Protein AF-A0A924Y965-F1 (afdb_monomer)

pLDDT: mean 88.36, std 15.91, range [39.38, 98.56]

Secondary structure (DSSP, 8-state):
---TTTTB-HHHHHHHHHHHHHHHHTT-SEE-HHHHHHHHHH-TTSHHHHHHHHTT--HHHHHHHHHHHHTTSPPPPTTSPPEE-HHHHHHHHHHHHHHHHTT-SSB-HHHHHHHHHT-TTSHHHHHHHHTT--HHHHHHHHHHHHHHHHSPPP-----

Nearest PDB structures (foldseek):
  8xqu-assembly1_A  TM=9.531E-01  e=8.867E-13  Homo sapiens
  3wdd-assembly1_A  TM=9.437E-01  e=1.118E-11  Mycobacterium tuberculosis
  3wde-assembly1_A  TM=9.434E-01  e=2.305E-11  Mycobacterium tuberculosis
  5gkm-assembly2_B  TM=8.236E-01  e=8.377E-09  Arabidopsis thaliana
  4xbi-assembly2_B  TM=8.297E-01  e=1.512E-05  Plasmodium falciparum 3D7

Solvent-accessible surface area (backbone atoms only — not comparable to full-atom values): 8707 Å² total; per-residue (Å²): 132,81,64,87,60,73,45,40,35,71,64,30,48,48,12,51,51,43,7,47,53,47,18,58,76,68,47,46,66,39,30,39,43,43,26,45,50,39,6,32,38,68,29,72,89,30,58,33,20,50,54,41,41,77,70,71,52,50,45,68,62,48,51,52,52,52,56,63,71,50,77,82,62,85,78,48,69,93,84,63,80,78,41,69,30,72,66,29,52,49,16,53,53,41,8,51,50,50,18,50,76,71,72,41,86,50,30,44,36,47,25,43,47,46,14,42,61,72,36,75,87,36,64,34,39,49,51,43,42,76,74,70,50,57,60,66,59,53,47,51,52,49,54,51,55,54,53,68,72,67,57,77,76,80,78,78,81,81,128

Sequence (159 aa):
MTNKLERFTQRARRALSLAQESAEALEHGNIGTEHLLLGLMRETDGVANRVLGDFNVTADQIEALVKEMSQAGIRRSPTAPLELSIRTRRALELAVDEARLMGHDYVGTEHLLLGILRQNDSTAANILRRLGLDLERVRQTTRSMILLKSVPEPETFNR

Mean predicted aligned error: 6.43 Å

Radius of gyration: 16.48 Å; Cα contacts (8 Å, |Δi|>4): 213; chains: 1; bounding box: 41×31×64 Å

Structure (mmCIF, N/CA/C/O backbone):
data_AF-A0A924Y965-F1
#
_entry.id   AF-A0A924Y965-F1
#
loop_
_atom_site.group_PDB
_atom_site.id
_atom_site.type_symbol
_atom_site.label_atom_id
_atom_site.label_alt_id
_atom_site.label_comp_id
_atom_site.label_asym_id
_atom_site.label_entity_id
_atom_site.label_seq_id
_atom_site.pdbx_PDB_ins_code
_atom_site.Cartn_x
_atom_site.Cartn_y
_atom_site.Cartn_z
_atom_site.occupancy
_atom_site.B_iso_or_equiv
_atom_site.auth_seq_id
_atom_site.auth_comp_id
_atom_site.auth_asym_id
_atom_site.auth_atom_id
_atom_site.pdbx_PDB_model_num
ATOM 1 N N . MET A 1 1 ? 16.876 17.615 11.425 1.00 39.38 1 MET A N 1
ATOM 2 C CA . MET A 1 1 ? 16.188 17.027 10.256 1.00 39.38 1 MET A CA 1
ATOM 3 C C . MET A 1 1 ? 15.330 15.898 10.788 1.00 39.38 1 MET A C 1
ATOM 5 O O . MET A 1 1 ? 15.875 14.883 11.190 1.00 39.38 1 MET A O 1
ATOM 9 N N . THR A 1 2 ? 14.031 16.139 10.955 1.00 41.50 2 THR A N 1
ATOM 10 C CA . THR A 1 2 ? 13.090 15.175 11.540 1.00 41.50 2 THR A CA 1
ATOM 11 C C . THR A 1 2 ? 13.123 13.890 10.729 1.00 41.50 2 THR A C 1
ATOM 13 O O . THR A 1 2 ? 12.890 13.899 9.520 1.00 41.50 2 THR A O 1
ATOM 16 N N . ASN A 1 3 ? 13.474 12.794 11.390 1.00 53.22 3 ASN A N 1
ATOM 17 C CA . ASN A 1 3 ? 13.556 11.474 10.800 1.00 53.22 3 ASN A CA 1
ATOM 18 C C . ASN A 1 3 ? 12.142 11.087 10.336 1.00 53.22 3 ASN A C 1
ATOM 20 O O . ASN A 1 3 ? 11.286 10.701 11.128 1.00 53.22 3 ASN A O 1
ATOM 24 N N . LYS A 1 4 ? 11.858 11.295 9.042 1.00 60.81 4 LYS A N 1
ATOM 25 C CA . LYS A 1 4 ? 10.508 11.260 8.440 1.00 60.81 4 LYS A CA 1
ATOM 26 C C . LYS A 1 4 ? 9.789 9.914 8.663 1.00 60.81 4 LYS A C 1
ATOM 28 O O . LYS A 1 4 ? 8.571 9.843 8.528 1.00 60.81 4 LYS A O 1
ATOM 33 N N . LEU A 1 5 ? 10.538 8.876 9.050 1.00 67.06 5 LEU A N 1
ATOM 34 C CA . LEU A 1 5 ? 10.073 7.520 9.338 1.00 67.06 5 LEU A CA 1
ATOM 35 C C . LEU A 1 5 ? 9.832 7.224 10.831 1.00 67.06 5 LEU A C 1
ATOM 37 O O . LEU A 1 5 ? 9.315 6.151 11.148 1.00 67.06 5 LEU A O 1
ATOM 41 N N . GLU A 1 6 ? 10.150 8.132 11.759 1.00 74.06 6 GLU A N 1
ATOM 42 C CA . GLU A 1 6 ? 9.960 7.899 13.204 1.00 74.06 6 GLU A CA 1
ATOM 43 C C . GLU A 1 6 ? 8.503 7.633 13.574 1.00 74.06 6 GLU A C 1
ATOM 45 O O . GLU A 1 6 ? 8.230 6.806 14.438 1.00 74.06 6 GLU A O 1
ATOM 50 N N . ARG A 1 7 ? 7.565 8.230 12.836 1.00 88.06 7 ARG A N 1
ATOM 51 C CA . ARG A 1 7 ? 6.125 8.025 13.035 1.00 88.06 7 ARG A CA 1
ATOM 52 C C . ARG A 1 7 ? 5.607 6.701 12.471 1.00 88.06 7 ARG A C 1
ATOM 54 O O . ARG A 1 7 ? 4.479 6.328 12.758 1.00 88.06 7 ARG A O 1
ATOM 61 N N . PHE A 1 8 ? 6.381 5.995 11.651 1.00 94.44 8 PHE A N 1
ATOM 62 C CA . PHE A 1 8 ? 5.948 4.732 11.056 1.00 94.44 8 PHE A CA 1
ATOM 63 C C . PHE A 1 8 ? 6.132 3.591 12.052 1.00 94.44 8 PHE A C 1
ATOM 65 O O . PHE A 1 8 ? 7.191 3.457 12.665 1.00 94.44 8 PHE A O 1
ATOM 72 N N . THR A 1 9 ? 5.118 2.740 12.175 1.00 96.19 9 THR A N 1
ATOM 73 C CA . THR A 1 9 ? 5.204 1.510 12.976 1.00 96.19 9 THR A CA 1
ATOM 74 C C . THR A 1 9 ? 6.281 0.571 12.426 1.00 96.19 9 THR A C 1
ATOM 76 O O . THR A 1 9 ? 6.641 0.644 11.249 1.00 96.19 9 THR A O 1
ATOM 79 N N . GLN A 1 10 ? 6.767 -0.366 13.247 1.00 95.12 10 GLN A N 1
ATOM 80 C CA . GLN A 1 10 ? 7.744 -1.369 12.803 1.00 95.12 10 GLN A CA 1
ATOM 81 C C . GLN A 1 10 ? 7.241 -2.165 11.586 1.00 95.12 10 GLN A C 1
ATOM 83 O O . GLN A 1 10 ? 7.990 -2.348 10.630 1.00 95.12 10 GLN A O 1
ATOM 88 N N . ARG A 1 11 ? 5.956 -2.549 11.577 1.00 96.38 11 ARG A N 1
ATOM 89 C CA . ARG A 1 11 ? 5.316 -3.241 10.446 1.00 96.38 11 ARG A CA 1
ATOM 90 C C . ARG A 1 11 ? 5.267 -2.376 9.189 1.00 96.38 11 ARG A C 1
ATOM 92 O O . ARG A 1 11 ? 5.594 -2.845 8.108 1.00 96.38 11 ARG A O 1
ATOM 99 N N . ALA A 1 12 ? 4.925 -1.093 9.320 1.00 97.31 12 ALA A N 1
ATOM 100 C CA . ALA A 1 12 ? 4.926 -0.174 8.183 1.00 97.31 12 ALA A CA 1
ATOM 101 C C . ALA A 1 12 ? 6.341 0.036 7.611 1.00 97.31 12 ALA A C 1
ATOM 103 O O . ALA A 1 12 ? 6.510 0.063 6.395 1.00 97.31 12 ALA A O 1
ATOM 104 N N . ARG A 1 13 ? 7.370 0.126 8.467 1.00 96.75 13 ARG A N 1
ATOM 105 C CA . ARG A 1 13 ? 8.775 0.173 8.024 1.00 96.75 13 ARG A CA 1
ATOM 106 C C . ARG A 1 13 ? 9.187 -1.117 7.319 1.00 96.75 13 ARG A C 1
ATOM 108 O O . ARG A 1 13 ? 9.806 -1.044 6.265 1.00 96.75 13 ARG A O 1
ATOM 115 N N . ARG A 1 14 ? 8.789 -2.278 7.846 1.00 97.50 14 ARG A N 1
ATOM 116 C CA . ARG A 1 14 ? 9.050 -3.576 7.213 1.00 97.50 14 ARG A CA 1
ATOM 117 C C . ARG A 1 14 ? 8.377 -3.692 5.846 1.00 97.50 14 ARG A C 1
ATOM 119 O O . ARG A 1 14 ? 9.038 -4.082 4.894 1.00 97.50 14 ARG A O 1
ATOM 126 N N . ALA A 1 15 ? 7.125 -3.254 5.708 1.00 98.25 15 ALA A N 1
ATOM 127 C CA . ALA A 1 15 ? 6.444 -3.196 4.413 1.00 98.25 15 ALA A CA 1
ATOM 128 C C . ALA A 1 15 ? 7.182 -2.305 3.393 1.00 98.25 15 ALA A C 1
ATOM 130 O O . ALA A 1 15 ? 7.251 -2.652 2.216 1.00 98.25 15 ALA A O 1
ATOM 131 N N . LEU A 1 1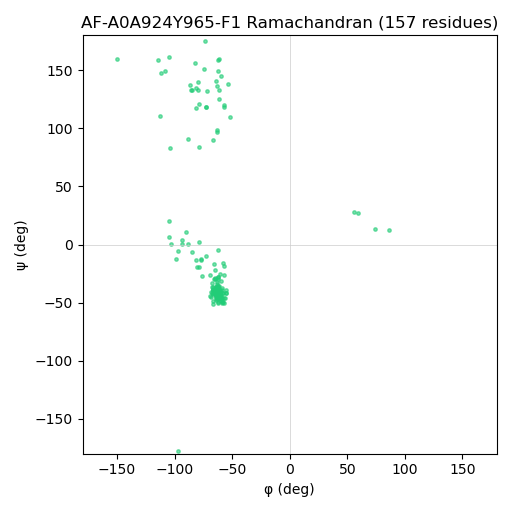6 ? 7.768 -1.182 3.829 1.00 97.69 16 LEU A N 1
ATOM 132 C CA . LEU A 1 16 ? 8.595 -0.321 2.971 1.00 97.69 16 LEU A CA 1
ATOM 133 C C . LEU A 1 16 ? 9.900 -1.006 2.542 1.00 97.69 16 LEU A C 1
ATOM 135 O O . LEU A 1 16 ? 10.268 -0.915 1.373 1.00 97.69 16 LEU A O 1
ATOM 139 N N . SER A 1 17 ? 10.572 -1.716 3.452 1.00 97.31 17 SER A N 1
ATOM 140 C CA . SER A 1 17 ? 11.753 -2.524 3.119 1.00 97.31 17 SER A CA 1
ATOM 141 C C . SER A 1 17 ? 11.412 -3.632 2.118 1.00 97.31 17 SER A C 1
ATOM 143 O O . SER A 1 17 ? 12.070 -3.748 1.091 1.00 97.31 17 SER A O 1
ATOM 145 N N . LEU A 1 18 ? 10.314 -4.360 2.337 1.00 98.31 18 LEU A N 1
ATOM 146 C CA . LEU A 1 18 ? 9.834 -5.407 1.427 1.00 98.31 18 LEU A CA 1
ATOM 147 C C . LEU A 1 18 ? 9.444 -4.852 0.046 1.00 98.31 18 LEU A C 1
ATOM 149 O O . LEU A 1 18 ? 9.607 -5.531 -0.968 1.00 98.31 18 LEU A O 1
ATOM 153 N N . ALA A 1 19 ? 8.943 -3.616 -0.013 1.00 97.81 19 ALA A N 1
ATOM 154 C CA . ALA A 1 19 ? 8.682 -2.922 -1.270 1.00 97.81 19 ALA A CA 1
ATOM 155 C C . ALA A 1 19 ? 9.980 -2.609 -2.030 1.00 97.81 19 ALA A C 1
ATOM 157 O O . ALA A 1 19 ? 10.044 -2.790 -3.245 1.00 97.81 19 ALA A O 1
ATOM 158 N N . GLN A 1 20 ? 11.023 -2.168 -1.324 1.00 96.31 20 GLN A N 1
ATOM 159 C CA . GLN A 1 20 ? 12.340 -1.970 -1.923 1.00 96.31 20 GLN A CA 1
ATOM 160 C C . GLN A 1 20 ? 12.918 -3.294 -2.441 1.00 96.31 20 GLN A C 1
ATOM 162 O O . GLN A 1 20 ? 13.278 -3.367 -3.612 1.00 96.31 20 GLN A O 1
ATOM 167 N N . GLU A 1 21 ? 12.926 -4.345 -1.617 1.00 96.06 21 GLU A N 1
ATOM 168 C CA . GLU A 1 21 ? 13.397 -5.684 -2.004 1.00 96.06 21 GLU A CA 1
ATOM 169 C C . GLU A 1 21 ? 12.657 -6.209 -3.241 1.00 96.06 21 GLU A C 1
ATOM 171 O O . GLU A 1 21 ? 13.255 -6.802 -4.135 1.00 96.06 21 GLU A O 1
ATOM 176 N N . SER A 1 22 ? 11.349 -5.956 -3.328 1.00 95.00 22 SER A N 1
ATOM 177 C CA . SER A 1 22 ? 10.542 -6.310 -4.493 1.00 95.00 22 SER A CA 1
ATOM 178 C C . SER A 1 22 ? 10.978 -5.565 -5.760 1.00 95.00 22 SER A C 1
ATOM 180 O O . SER A 1 22 ? 11.133 -6.194 -6.804 1.00 95.00 22 SER A O 1
ATOM 182 N N . ALA A 1 23 ? 11.206 -4.251 -5.681 1.00 93.81 23 ALA A N 1
ATOM 183 C CA . ALA A 1 23 ? 11.685 -3.468 -6.821 1.00 93.81 23 ALA A CA 1
ATOM 184 C C . ALA A 1 23 ? 13.088 -3.903 -7.276 1.00 93.81 23 ALA A C 1
ATOM 186 O O . ALA A 1 23 ? 13.363 -3.931 -8.474 1.00 93.81 23 ALA A O 1
ATOM 187 N N . GLU A 1 24 ? 13.959 -4.279 -6.335 1.00 92.12 24 GLU A N 1
ATOM 188 C CA . GLU A 1 24 ? 15.291 -4.823 -6.627 1.00 92.12 24 GLU A CA 1
ATOM 189 C C . GLU A 1 24 ? 15.204 -6.189 -7.308 1.00 92.12 24 GLU A C 1
ATOM 191 O O . GLU A 1 24 ? 15.804 -6.375 -8.365 1.00 92.12 24 GLU A O 1
ATOM 196 N N . ALA A 1 25 ? 14.408 -7.110 -6.760 1.00 91.62 25 ALA A N 1
ATOM 197 C CA . ALA A 1 25 ? 14.223 -8.454 -7.306 1.00 91.62 25 ALA A CA 1
ATOM 198 C C . ALA A 1 25 ? 13.596 -8.458 -8.711 1.00 91.62 25 ALA A C 1
ATOM 200 O O . ALA A 1 25 ? 13.824 -9.382 -9.487 1.00 91.62 25 ALA A O 1
ATOM 201 N N . LEU A 1 26 ? 12.802 -7.434 -9.037 1.00 90.44 26 LEU A N 1
ATOM 202 C CA . LEU A 1 26 ? 12.184 -7.248 -10.351 1.00 90.44 26 LEU A CA 1
ATOM 203 C C . LEU A 1 26 ? 13.01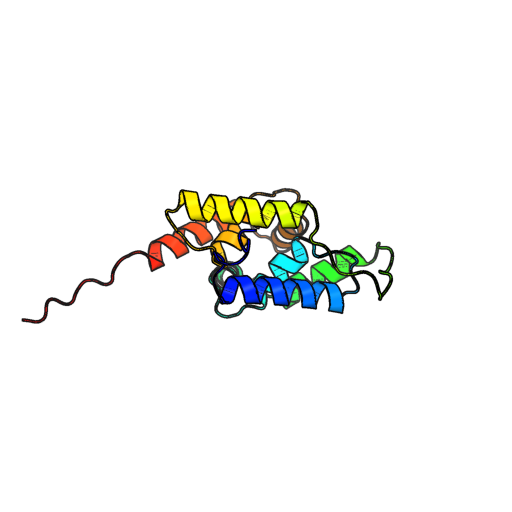3 -6.355 -11.290 1.00 90.44 26 LEU A C 1
ATOM 205 O O . LEU A 1 26 ? 12.571 -6.059 -12.397 1.00 90.44 26 LEU A O 1
ATOM 209 N N . GLU A 1 27 ? 14.201 -5.917 -10.860 1.00 89.38 27 GLU A N 1
ATOM 210 C CA . GLU A 1 27 ? 15.107 -5.040 -11.616 1.00 89.38 27 GLU A CA 1
ATOM 211 C C . GLU A 1 27 ? 14.467 -3.713 -12.074 1.00 89.38 27 GLU A C 1
ATOM 213 O O . GLU A 1 27 ? 14.871 -3.104 -13.070 1.00 89.38 27 GLU A O 1
ATOM 218 N N . HIS A 1 28 ? 13.473 -3.220 -11.334 1.00 89.50 28 HIS A N 1
ATOM 219 C CA . HIS A 1 28 ? 12.807 -1.960 -11.640 1.00 89.50 28 HIS A CA 1
ATOM 220 C C . HIS A 1 28 ? 13.640 -0.769 -11.163 1.00 89.50 28 HIS A C 1
ATOM 222 O O . HIS A 1 28 ? 14.231 -0.790 -10.090 1.00 89.50 28 HIS A O 1
ATOM 228 N N . GLY A 1 29 ? 13.687 0.303 -11.960 1.00 88.38 29 GLY A N 1
ATOM 229 C CA . GLY A 1 29 ? 14.501 1.495 -11.676 1.00 88.38 29 GLY A CA 1
ATOM 230 C C . GLY A 1 29 ? 13.990 2.386 -10.538 1.00 88.38 29 GLY A C 1
ATOM 231 O O . GLY A 1 29 ? 14.682 3.320 -10.142 1.00 88.38 29 GLY A O 1
ATOM 232 N N . ASN A 1 30 ? 12.782 2.141 -10.029 1.00 91.69 30 ASN A N 1
ATOM 233 C CA . ASN A 1 30 ? 12.175 2.912 -8.951 1.00 91.69 30 ASN A CA 1
ATOM 234 C C . ASN A 1 30 ? 11.223 2.052 -8.106 1.00 91.69 30 ASN A C 1
ATOM 236 O O . ASN A 1 30 ? 10.716 1.022 -8.544 1.00 91.69 30 ASN A O 1
ATOM 240 N N . ILE A 1 31 ? 10.948 2.510 -6.885 1.00 95.50 31 ILE A N 1
ATOM 241 C CA . ILE A 1 31 ? 9.956 1.897 -5.999 1.00 95.50 31 ILE A CA 1
ATOM 242 C C . ILE A 1 31 ? 8.604 2.547 -6.303 1.00 95.50 31 ILE A C 1
ATOM 244 O O . ILE A 1 31 ? 8.253 3.603 -5.760 1.00 95.50 31 ILE A O 1
ATOM 248 N N . GLY A 1 32 ? 7.863 1.950 -7.233 1.00 96.44 32 GLY A N 1
ATOM 249 C CA . GLY A 1 32 ? 6.486 2.320 -7.571 1.00 96.44 32 GLY A CA 1
ATOM 250 C C . GLY A 1 32 ? 5.438 1.908 -6.526 1.00 96.44 32 GLY A C 1
ATOM 251 O O . GLY A 1 32 ? 5.732 1.251 -5.527 1.00 96.44 32 GLY A O 1
ATOM 252 N N . THR A 1 33 ? 4.188 2.321 -6.748 1.00 98.12 33 THR A N 1
ATOM 253 C CA . THR A 1 33 ? 3.062 2.026 -5.839 1.00 98.12 33 THR A CA 1
ATOM 254 C C . THR A 1 33 ? 2.746 0.536 -5.756 1.00 98.12 33 THR A C 1
ATOM 256 O O . THR A 1 33 ? 2.284 0.058 -4.728 1.00 98.12 33 THR A O 1
ATOM 259 N N . GLU A 1 34 ? 3.006 -0.195 -6.832 1.00 97.88 34 GLU A N 1
ATOM 260 C CA . GLU A 1 34 ? 2.840 -1.636 -6.956 1.00 97.88 34 GLU A CA 1
ATOM 261 C C . GLU A 1 34 ? 3.815 -2.413 -6.070 1.00 97.88 34 GLU A C 1
ATOM 263 O O . GLU A 1 34 ? 3.421 -3.385 -5.434 1.00 97.88 34 GLU A O 1
ATOM 268 N N . HIS A 1 35 ? 5.044 -1.918 -5.926 1.00 98.25 35 HIS A N 1
ATOM 269 C CA . HIS A 1 35 ? 6.00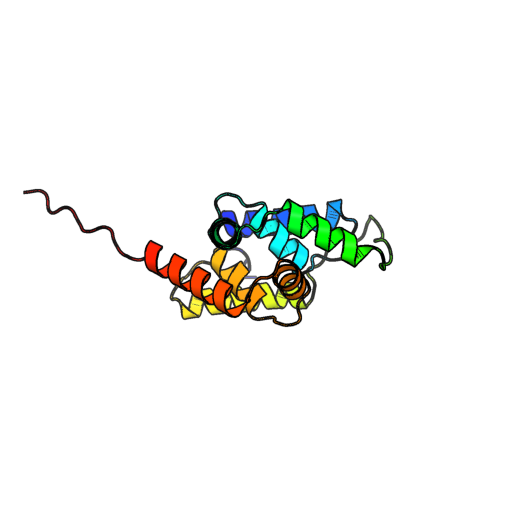9 -2.461 -4.976 1.00 98.25 35 HIS A CA 1
ATOM 270 C C . HIS A 1 35 ? 5.582 -2.188 -3.542 1.00 98.25 35 HIS A C 1
ATOM 272 O O . HIS A 1 35 ? 5.678 -3.069 -2.697 1.00 98.25 35 HIS A O 1
ATOM 278 N N . LEU A 1 36 ? 5.062 -0.984 -3.266 1.00 98.56 36 LEU A N 1
ATOM 279 C CA . LEU A 1 36 ? 4.513 -0.666 -1.948 1.00 98.56 36 LEU A CA 1
ATOM 280 C C . LEU A 1 36 ? 3.332 -1.583 -1.601 1.00 98.56 36 LEU A C 1
ATOM 282 O O . LEU A 1 36 ? 3.273 -2.103 -0.491 1.00 98.56 36 LEU A O 1
ATOM 286 N N . LEU A 1 37 ? 2.426 -1.822 -2.552 1.00 98.56 37 LEU A N 1
ATOM 287 C CA . LEU A 1 37 ? 1.313 -2.758 -2.396 1.00 98.56 37 LEU A CA 1
ATOM 288 C C . LEU A 1 37 ? 1.810 -4.189 -2.135 1.00 98.56 37 LEU A C 1
ATOM 290 O O . LEU A 1 37 ? 1.324 -4.849 -1.219 1.00 98.56 37 LEU A O 1
ATOM 294 N N . LEU A 1 38 ? 2.803 -4.653 -2.895 1.00 98.19 38 LEU A N 1
ATOM 295 C CA . LEU A 1 38 ? 3.402 -5.974 -2.710 1.00 98.19 38 LEU A CA 1
ATOM 296 C C . LEU A 1 38 ? 4.119 -6.092 -1.355 1.00 98.19 38 LEU A C 1
ATOM 298 O O . LEU A 1 38 ? 3.961 -7.094 -0.664 1.00 98.19 38 LEU A O 1
ATOM 302 N N . GLY A 1 39 ? 4.830 -5.050 -0.922 1.00 98.44 39 GLY A N 1
ATOM 303 C CA . GLY A 1 39 ? 5.453 -4.976 0.400 1.00 98.44 39 GLY A CA 1
ATOM 304 C C . GLY A 1 39 ? 4.436 -5.040 1.542 1.00 98.44 39 GLY A C 1
ATOM 305 O O . GLY A 1 39 ? 4.654 -5.756 2.517 1.00 98.44 39 GLY A O 1
ATOM 306 N N . LEU A 1 40 ? 3.283 -4.374 1.399 1.00 98.50 40 LEU A N 1
ATOM 307 C CA . LEU A 1 40 ? 2.168 -4.481 2.350 1.00 98.50 40 LEU A CA 1
ATOM 308 C C . LEU A 1 40 ? 1.584 -5.895 2.413 1.00 98.50 40 LEU A C 1
ATOM 310 O O . LEU A 1 40 ? 1.214 -6.343 3.493 1.00 98.50 40 LEU A O 1
ATOM 314 N N . MET A 1 41 ? 1.517 -6.597 1.281 1.00 98.38 41 MET A N 1
ATOM 315 C CA . MET A 1 41 ? 1.042 -7.981 1.237 1.00 98.38 41 MET A CA 1
ATOM 316 C C . MET A 1 41 ? 2.068 -8.993 1.738 1.00 98.38 41 MET A C 1
ATOM 318 O O . MET A 1 41 ? 1.679 -10.035 2.252 1.00 98.38 41 MET A O 1
ATOM 322 N N . ARG A 1 42 ? 3.365 -8.705 1.637 1.00 98.12 42 ARG A N 1
ATOM 323 C CA . ARG A 1 42 ? 4.423 -9.552 2.209 1.00 98.12 42 ARG A CA 1
ATOM 324 C C . ARG A 1 42 ? 4.591 -9.348 3.720 1.00 98.12 42 ARG A C 1
ATOM 326 O O . ARG A 1 42 ? 5.111 -10.228 4.399 1.00 98.12 42 ARG A O 1
ATOM 333 N N . GLU A 1 43 ? 4.115 -8.229 4.266 1.00 97.81 43 GLU A N 1
ATOM 334 C CA . GLU A 1 43 ? 4.000 -8.012 5.711 1.00 97.81 43 GLU A CA 1
ATOM 335 C C . GLU A 1 43 ? 2.755 -8.730 6.270 1.00 97.81 43 GLU A C 1
ATOM 337 O O . GLU A 1 43 ? 1.685 -8.141 6.426 1.00 97.81 43 GLU A O 1
ATOM 342 N N . THR A 1 44 ? 2.897 -10.025 6.567 1.00 93.31 44 THR A N 1
ATOM 343 C CA . THR A 1 44 ? 1.793 -10.947 6.912 1.00 93.31 44 THR A CA 1
ATOM 344 C C . THR A 1 44 ? 0.991 -10.569 8.158 1.00 93.31 44 THR A C 1
ATOM 346 O O . THR A 1 44 ? -0.181 -10.916 8.259 1.00 93.31 44 THR A O 1
ATOM 349 N N . ASP A 1 45 ? 1.584 -9.825 9.093 1.00 92.31 45 ASP A N 1
ATOM 350 C CA . ASP A 1 45 ? 0.915 -9.426 10.340 1.00 92.31 45 ASP A CA 1
ATOM 351 C C . ASP A 1 45 ? 0.245 -8.043 10.240 1.00 92.31 45 ASP A C 1
ATOM 353 O O . ASP A 1 45 ? -0.316 -7.528 11.216 1.00 92.31 45 ASP A O 1
ATOM 357 N N . GLY A 1 46 ? 0.333 -7.403 9.070 1.00 94.00 46 GLY A N 1
ATOM 358 C CA . GLY A 1 46 ? -0.227 -6.087 8.799 1.00 94.00 46 GLY A CA 1
ATOM 359 C C . GLY A 1 46 ? -1.748 -6.098 8.641 1.00 94.00 46 GLY A C 1
ATOM 360 O O . GLY A 1 46 ? -2.352 -7.053 8.155 1.00 94.00 46 GLY A O 1
ATOM 361 N N . VAL A 1 47 ? -2.387 -4.978 8.987 1.00 95.81 47 VAL A N 1
ATOM 362 C CA . VAL A 1 47 ? -3.819 -4.769 8.704 1.00 95.81 47 VAL A CA 1
ATOM 363 C C . VAL A 1 47 ? -4.068 -4.745 7.198 1.00 95.81 47 VAL A C 1
ATOM 365 O O . VAL A 1 47 ? -5.068 -5.287 6.747 1.00 95.81 47 VAL A O 1
ATOM 368 N N . ALA A 1 48 ? -3.148 -4.172 6.415 1.00 96.94 48 ALA A N 1
ATOM 369 C CA . ALA A 1 48 ? -3.270 -4.151 4.959 1.00 96.94 48 ALA A CA 1
ATOM 370 C C . ALA A 1 48 ? -3.316 -5.560 4.349 1.00 96.94 48 ALA A C 1
ATOM 372 O O . ALA A 1 48 ? -4.196 -5.822 3.533 1.00 96.94 48 ALA A O 1
ATOM 373 N N . ASN A 1 49 ? -2.417 -6.459 4.780 1.00 97.56 49 ASN A N 1
ATOM 374 C CA . ASN A 1 49 ? -2.420 -7.858 4.350 1.00 97.56 49 ASN A CA 1
ATOM 375 C C . ASN A 1 49 ? -3.758 -8.523 4.679 1.00 97.56 49 ASN A C 1
ATOM 377 O O . ASN A 1 49 ? -4.383 -9.095 3.795 1.00 97.56 49 ASN A O 1
ATOM 381 N N . ARG A 1 50 ? -4.231 -8.372 5.921 1.00 96.19 50 ARG A N 1
ATOM 382 C CA . ARG A 1 50 ? -5.504 -8.952 6.355 1.00 96.19 50 ARG A CA 1
ATOM 383 C C . ARG A 1 50 ? -6.683 -8.455 5.522 1.00 96.19 50 ARG A C 1
ATOM 385 O O . ARG A 1 50 ? -7.439 -9.266 5.010 1.00 96.19 50 ARG A O 1
ATOM 392 N N . VAL A 1 51 ? -6.816 -7.137 5.354 1.00 96.88 51 VAL A N 1
ATOM 393 C CA . VAL A 1 51 ? -7.922 -6.543 4.588 1.00 96.88 51 VAL A CA 1
ATOM 394 C C . VAL A 1 51 ? -7.923 -7.062 3.156 1.00 96.88 51 VAL A C 1
ATOM 396 O O . VAL A 1 51 ? -8.958 -7.490 2.668 1.00 96.88 51 VAL A O 1
ATOM 399 N N . LEU A 1 52 ? -6.779 -7.029 2.474 1.00 97.62 52 LEU A N 1
ATOM 400 C CA . LEU A 1 52 ? -6.680 -7.514 1.098 1.00 97.62 52 LEU A CA 1
ATOM 401 C C . LEU A 1 52 ? -6.867 -9.040 1.014 1.00 97.62 52 LEU A C 1
ATOM 403 O O . LEU A 1 52 ? -7.487 -9.524 0.069 1.00 97.62 52 LEU A O 1
ATOM 407 N N . GLY A 1 53 ? -6.424 -9.783 2.029 1.00 96.94 53 GLY A N 1
ATOM 408 C CA . GLY A 1 53 ? -6.674 -11.214 2.185 1.00 96.94 53 GLY A CA 1
ATOM 409 C C . GLY A 1 53 ? -8.159 -11.556 2.322 1.00 96.94 53 GLY A C 1
ATOM 410 O O . GLY A 1 53 ? -8.605 -12.524 1.712 1.00 96.94 53 GLY A O 1
ATOM 411 N N . ASP A 1 54 ? -8.955 -10.726 3.004 1.00 95.94 54 ASP A N 1
ATOM 412 C CA . ASP A 1 54 ? -10.419 -10.882 3.076 1.00 95.94 54 ASP A CA 1
ATOM 413 C C . ASP A 1 54 ? -11.094 -10.702 1.697 1.00 95.94 54 ASP A C 1
ATOM 415 O O . ASP A 1 54 ? -12.188 -11.213 1.456 1.00 95.94 54 ASP A O 1
ATOM 419 N N . PHE A 1 55 ? -10.428 -10.013 0.762 1.00 97.06 55 PHE A N 1
ATOM 420 C CA . PHE A 1 55 ? -10.817 -9.937 -0.653 1.00 97.06 55 PHE A CA 1
ATOM 421 C C . PHE A 1 55 ? -10.189 -11.046 -1.518 1.00 97.06 55 PHE A C 1
ATOM 423 O O . PHE A 1 55 ? -10.297 -10.993 -2.742 1.00 97.06 55 PHE A O 1
ATOM 430 N N . ASN A 1 56 ? -9.562 -12.058 -0.910 1.00 97.38 56 ASN A N 1
ATOM 431 C CA . ASN A 1 56 ? -8.831 -13.145 -1.571 1.00 97.38 56 ASN A CA 1
ATOM 432 C C . ASN A 1 56 ? -7.654 -12.679 -2.445 1.00 97.38 56 ASN A C 1
ATOM 434 O O . ASN A 1 56 ? -7.293 -13.357 -3.408 1.00 97.38 56 ASN A O 1
ATOM 438 N N . VAL A 1 57 ? -7.052 -11.530 -2.121 1.00 98.00 57 VAL A N 1
ATOM 439 C CA . VAL A 1 57 ? -5.834 -11.055 -2.786 1.00 98.00 57 VAL A CA 1
ATOM 440 C C . VAL A 1 57 ? -4.610 -11.666 -2.118 1.00 98.00 57 VAL A C 1
ATOM 442 O O . VAL A 1 57 ? -4.466 -11.611 -0.898 1.00 98.00 57 VAL A O 1
ATOM 445 N N . THR A 1 58 ? -3.689 -12.192 -2.921 1.00 98.00 58 THR A N 1
ATOM 446 C CA . THR A 1 58 ? -2.398 -12.715 -2.458 1.00 98.00 58 THR A CA 1
ATOM 447 C C . THR A 1 58 ? -1.226 -11.893 -2.995 1.00 98.00 58 THR A C 1
ATOM 449 O O . THR A 1 58 ? -1.329 -11.199 -4.010 1.00 98.00 58 THR A O 1
ATOM 452 N N . ALA A 1 59 ? -0.078 -11.978 -2.314 1.00 97.75 59 ALA A N 1
ATOM 453 C CA . ALA A 1 59 ? 1.164 -11.367 -2.790 1.00 97.75 59 ALA A CA 1
ATOM 454 C C . ALA A 1 59 ? 1.564 -11.905 -4.178 1.00 97.75 59 ALA A C 1
ATOM 456 O O . ALA A 1 59 ? 1.967 -11.123 -5.037 1.00 97.75 59 ALA A O 1
ATOM 457 N N . ASP A 1 60 ? 1.372 -13.204 -4.422 1.00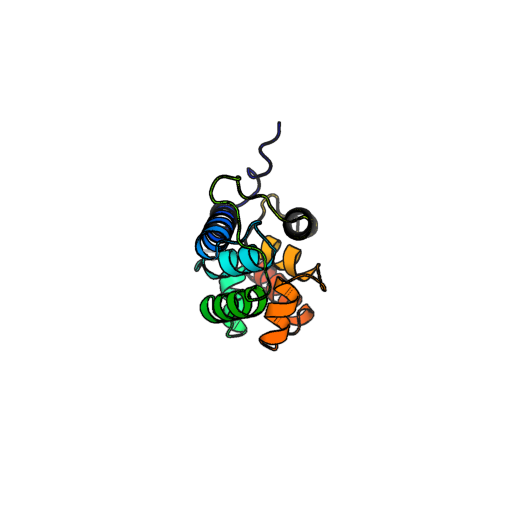 97.81 60 ASP A N 1
ATOM 458 C CA . ASP A 1 60 ? 1.721 -13.860 -5.688 1.00 97.81 60 ASP A CA 1
ATOM 459 C C . ASP A 1 60 ? 0.897 -13.331 -6.867 1.00 97.81 60 ASP A C 1
ATOM 461 O O . ASP A 1 60 ? 1.435 -13.097 -7.948 1.00 97.81 60 ASP A O 1
ATOM 465 N N . GLN A 1 61 ? -0.401 -13.081 -6.661 1.00 98.19 61 GLN A N 1
ATOM 466 C CA . GLN A 1 61 ? -1.267 -12.478 -7.679 1.00 98.19 61 GLN A CA 1
ATOM 467 C C . GLN A 1 61 ? -0.808 -11.063 -8.049 1.00 98.19 61 GLN A C 1
ATOM 469 O O . GLN A 1 61 ? -0.769 -10.708 -9.228 1.00 98.19 61 GLN A O 1
ATOM 474 N N . ILE A 1 62 ? -0.439 -10.257 -7.048 1.00 97.94 62 ILE A N 1
ATOM 475 C CA . ILE A 1 62 ? 0.098 -8.911 -7.277 1.00 97.94 62 ILE A CA 1
ATOM 476 C C . ILE A 1 62 ? 1.427 -9.000 -8.021 1.00 97.94 62 ILE A C 1
ATOM 478 O O . ILE A 1 62 ? 1.604 -8.312 -9.021 1.00 97.94 62 ILE A O 1
ATOM 482 N N . GLU A 1 63 ? 2.346 -9.858 -7.580 1.00 96.94 63 GLU A N 1
ATOM 483 C CA . GLU A 1 63 ? 3.652 -10.025 -8.217 1.00 96.94 63 GLU A CA 1
ATOM 484 C C . GLU A 1 63 ? 3.533 -10.476 -9.679 1.00 96.94 63 GLU A C 1
ATOM 486 O O . GLU A 1 63 ? 4.238 -9.947 -10.541 1.00 96.94 63 GLU A O 1
ATOM 491 N N . ALA A 1 64 ? 2.619 -11.401 -9.981 1.00 96.56 64 ALA A N 1
ATOM 492 C CA . ALA A 1 64 ? 2.351 -11.844 -11.346 1.00 96.56 64 ALA A CA 1
ATOM 493 C C . ALA A 1 64 ? 1.889 -10.684 -12.245 1.00 96.56 64 ALA A C 1
ATOM 495 O O . ALA A 1 64 ? 2.429 -10.502 -13.337 1.00 96.56 64 ALA A O 1
ATOM 496 N N . LEU A 1 65 ? 0.957 -9.854 -11.764 1.00 96.00 65 LEU A N 1
ATOM 497 C CA . LEU A 1 65 ? 0.479 -8.679 -12.499 1.00 96.00 65 LEU A CA 1
ATOM 498 C C . LEU A 1 65 ? 1.562 -7.608 -12.662 1.00 96.00 65 LEU A C 1
ATOM 500 O O . LEU A 1 65 ? 1.661 -6.995 -13.724 1.00 96.00 65 LEU A O 1
ATOM 504 N N . VAL A 1 66 ? 2.404 -7.394 -11.647 1.00 94.50 66 VAL A N 1
ATOM 505 C CA . VAL A 1 66 ? 3.553 -6.484 -11.761 1.00 94.50 66 VAL A CA 1
ATOM 506 C C . VAL A 1 66 ? 4.499 -6.960 -12.862 1.00 94.50 66 VAL A C 1
ATOM 508 O O . VAL A 1 66 ? 4.866 -6.174 -13.733 1.00 94.50 66 VAL A O 1
ATOM 511 N N . LYS A 1 67 ? 4.850 -8.252 -12.869 1.00 93.12 67 LYS A N 1
ATOM 512 C CA . LYS A 1 67 ? 5.712 -8.841 -13.902 1.00 93.12 67 LYS A CA 1
ATOM 513 C C . LYS A 1 67 ? 5.102 -8.718 -15.294 1.00 93.12 67 LYS A C 1
ATOM 515 O O . LYS A 1 67 ? 5.831 -8.386 -16.218 1.00 93.12 67 LYS A O 1
ATOM 520 N N . GLU A 1 68 ? 3.800 -8.957 -15.450 1.00 91.75 68 GLU A N 1
ATOM 521 C CA . GLU A 1 68 ? 3.081 -8.798 -16.724 1.00 91.75 68 GLU A CA 1
ATOM 522 C C . GLU A 1 68 ? 3.184 -7.358 -17.252 1.00 91.75 68 GLU A C 1
ATOM 524 O O . GLU A 1 68 ? 3.542 -7.137 -18.408 1.00 91.75 68 GLU A O 1
ATOM 529 N N . MET A 1 69 ? 2.926 -6.369 -16.393 1.00 86.25 69 MET A N 1
ATOM 530 C CA . MET A 1 69 ? 2.924 -4.953 -16.771 1.00 86.25 69 MET A CA 1
ATOM 531 C C . MET A 1 69 ? 4.322 -4.416 -17.113 1.00 86.25 69 MET A C 1
ATOM 533 O O . MET A 1 69 ? 4.445 -3.475 -17.898 1.00 86.25 69 MET A O 1
ATOM 537 N N . SER A 1 70 ? 5.372 -5.015 -16.552 1.00 80.69 70 SER A N 1
ATOM 538 C CA . SER A 1 70 ? 6.761 -4.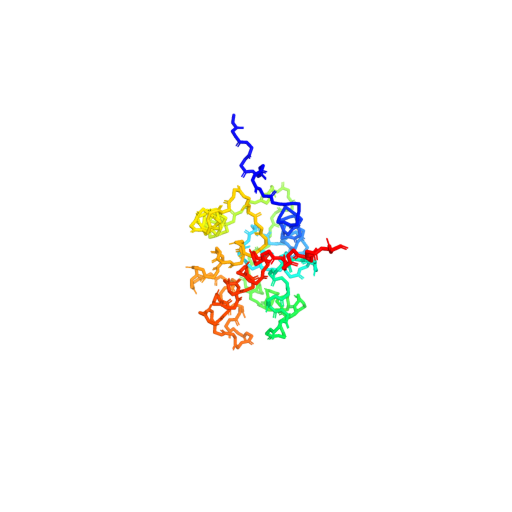586 -16.740 1.00 80.69 70 SER A CA 1
ATOM 539 C C . SER A 1 70 ? 7.448 -5.131 -17.990 1.00 80.69 70 SER A C 1
ATOM 541 O O . SER A 1 70 ? 8.540 -4.670 -18.323 1.00 80.69 70 SER A O 1
ATOM 543 N N . GLN A 1 71 ? 6.818 -6.045 -18.739 1.00 62.41 71 GLN A N 1
ATOM 544 C CA . GLN A 1 71 ? 7.399 -6.629 -19.963 1.00 62.41 71 GLN A CA 1
ATOM 545 C C . GLN A 1 71 ? 7.662 -5.598 -21.085 1.00 62.41 71 GLN A C 1
ATOM 547 O O . GLN A 1 71 ? 8.263 -5.940 -22.100 1.00 62.41 71 GLN A O 1
ATOM 552 N N . ALA A 1 72 ? 7.272 -4.331 -20.896 1.00 53.75 72 ALA A N 1
ATOM 553 C CA . ALA A 1 72 ? 7.466 -3.226 -21.835 1.00 53.75 72 ALA A CA 1
ATOM 554 C C . ALA A 1 72 ? 8.584 -2.217 -21.452 1.00 53.75 72 ALA A C 1
ATOM 556 O O . ALA A 1 72 ? 8.699 -1.177 -22.102 1.00 53.75 72 ALA A O 1
ATOM 557 N N . GLY A 1 73 ? 9.384 -2.458 -20.400 1.00 54.75 73 GLY A N 1
ATOM 558 C CA . GLY A 1 73 ? 10.258 -1.436 -19.791 1.00 54.75 73 GLY A CA 1
ATOM 559 C C . GLY A 1 73 ? 11.779 -1.610 -19.947 1.00 54.75 73 GLY A C 1
ATOM 560 O O . GLY A 1 73 ? 12.312 -2.715 -19.941 1.00 54.75 73 GLY A O 1
ATOM 561 N N . ILE A 1 74 ? 12.483 -0.472 -20.027 1.00 53.94 74 ILE A N 1
ATOM 562 C CA . ILE A 1 74 ? 13.951 -0.334 -20.035 1.00 53.94 74 ILE A CA 1
ATOM 563 C C . ILE A 1 74 ? 14.537 -0.872 -18.719 1.00 53.94 74 ILE A C 1
ATOM 565 O O . ILE A 1 74 ? 14.160 -0.416 -17.639 1.00 53.94 74 ILE A O 1
ATOM 569 N N . ARG A 1 75 ? 15.482 -1.816 -18.811 1.00 58.34 75 ARG A N 1
ATOM 570 C CA . ARG A 1 75 ? 16.175 -2.405 -17.652 1.00 58.34 75 ARG A CA 1
ATOM 571 C C . ARG A 1 75 ? 17.005 -1.361 -16.896 1.00 58.34 75 ARG A C 1
ATOM 573 O O . ARG A 1 75 ? 17.646 -0.504 -17.505 1.00 58.34 75 ARG A O 1
ATOM 580 N N . ARG A 1 76 ? 17.004 -1.450 -15.563 1.00 65.19 76 ARG A N 1
ATOM 581 C CA . ARG A 1 76 ? 17.776 -0.589 -14.652 1.00 65.19 76 ARG A CA 1
ATOM 582 C C . ARG A 1 76 ? 19.290 -0.744 -14.868 1.00 65.19 76 ARG A C 1
ATOM 584 O O . ARG A 1 76 ? 19.776 -1.830 -15.166 1.00 65.19 76 ARG A O 1
ATOM 591 N N . SER A 1 77 ? 20.046 0.332 -14.623 1.00 63.59 77 SER A N 1
ATOM 592 C CA . SER A 1 77 ? 21.495 0.242 -14.390 1.00 63.59 77 SER A CA 1
ATOM 593 C C . SER A 1 77 ? 21.760 -0.230 -12.947 1.00 63.59 77 SER A C 1
ATOM 595 O O . SER A 1 77 ? 21.321 0.461 -12.021 1.00 63.59 77 SER A O 1
ATOM 597 N N . PRO A 1 78 ? 22.459 -1.361 -12.715 1.00 63.91 78 PRO A N 1
ATOM 598 C CA . PRO A 1 78 ? 22.555 -2.018 -11.402 1.00 63.91 78 PRO A CA 1
ATOM 599 C C . PRO A 1 78 ? 23.097 -1.157 -10.249 1.00 63.91 78 PRO A C 1
ATOM 601 O O . PRO A 1 78 ? 22.906 -1.496 -9.087 1.00 63.91 78 PRO A O 1
ATOM 604 N N . THR A 1 79 ? 23.786 -0.054 -10.549 1.00 70.06 79 THR A N 1
ATOM 605 C CA . THR A 1 79 ? 24.554 0.737 -9.576 1.00 70.06 79 THR A CA 1
ATOM 606 C C . THR A 1 79 ? 23.840 1.982 -9.047 1.00 70.06 79 THR A C 1
ATOM 608 O O . THR A 1 79 ? 24.302 2.572 -8.072 1.00 70.06 79 THR A O 1
ATOM 611 N N . ALA A 1 80 ? 22.729 2.409 -9.652 1.00 73.25 80 ALA A N 1
ATOM 612 C CA . ALA A 1 80 ? 22.003 3.595 -9.191 1.00 73.25 80 ALA A CA 1
ATOM 613 C C . ALA A 1 80 ? 21.124 3.249 -7.977 1.00 73.25 80 ALA A C 1
ATOM 615 O O . ALA A 1 80 ? 20.410 2.252 -8.062 1.00 73.25 80 ALA A O 1
ATOM 616 N N . PRO A 1 81 ? 21.118 4.025 -6.876 1.00 79.69 81 PRO A N 1
ATOM 617 C CA . PRO A 1 81 ? 20.225 3.774 -5.744 1.00 79.69 81 PRO A CA 1
ATOM 618 C C . PRO A 1 81 ? 18.754 3.843 -6.174 1.00 79.69 81 PRO A C 1
ATOM 620 O O . PRO A 1 81 ? 18.389 4.637 -7.041 1.00 79.69 81 PRO A O 1
ATOM 623 N N . LEU A 1 82 ? 17.903 3.007 -5.571 1.00 87.06 82 LEU A N 1
ATOM 624 C CA . LEU A 1 82 ? 16.468 3.069 -5.830 1.00 87.06 82 LEU A CA 1
ATOM 625 C C . LEU A 1 82 ? 15.854 4.306 -5.195 1.00 87.06 82 LEU A C 1
ATOM 627 O O . LEU A 1 82 ? 16.014 4.562 -4.003 1.00 87.06 82 LEU A O 1
ATOM 631 N N . GLU A 1 83 ? 15.056 5.013 -5.984 1.00 91.88 83 GLU A N 1
ATOM 632 C CA . GLU A 1 83 ? 14.240 6.110 -5.492 1.00 91.88 83 GLU A CA 1
ATOM 633 C C . GLU A 1 83 ? 12.757 5.743 -5.477 1.00 91.88 83 GLU A C 1
ATOM 635 O O . GLU A 1 83 ? 12.254 4.991 -6.316 1.00 91.88 83 GLU A O 1
ATOM 640 N N . LEU A 1 84 ? 12.021 6.330 -4.532 1.00 93.88 84 LEU A N 1
ATOM 641 C CA . LEU A 1 84 ? 10.562 6.292 -4.547 1.00 93.88 84 LEU A CA 1
ATOM 642 C C . LEU A 1 84 ? 10.036 7.014 -5.793 1.00 93.88 84 LEU A C 1
ATOM 644 O O . LEU A 1 84 ? 10.450 8.136 -6.089 1.00 93.88 84 LEU A O 1
ATOM 648 N N . SER A 1 85 ? 9.047 6.432 -6.471 1.00 94.69 85 SER A N 1
ATOM 649 C CA . SER A 1 85 ? 8.322 7.163 -7.514 1.00 94.69 85 SER A CA 1
ATOM 650 C C . SER A 1 85 ? 7.591 8.387 -6.926 1.00 94.69 85 SER A C 1
ATOM 652 O O . SER A 1 85 ? 7.273 8.426 -5.732 1.00 94.69 85 SER A O 1
ATOM 654 N N . ILE A 1 86 ? 7.249 9.376 -7.764 1.00 95.31 86 ILE A N 1
ATOM 655 C CA . ILE A 1 86 ? 6.439 10.539 -7.342 1.00 95.31 86 ILE A CA 1
ATOM 656 C C . ILE A 1 86 ? 5.113 10.080 -6.710 1.00 95.31 86 ILE A C 1
ATOM 658 O O . ILE A 1 86 ? 4.708 10.600 -5.671 1.00 95.31 86 ILE A O 1
ATOM 662 N N . ARG A 1 87 ? 4.467 9.063 -7.296 1.00 95.88 87 ARG A N 1
ATOM 663 C CA . ARG A 1 87 ? 3.211 8.496 -6.780 1.00 95.88 87 ARG A CA 1
ATOM 664 C C . ARG A 1 87 ? 3.403 7.772 -5.450 1.00 95.88 87 ARG A C 1
ATOM 666 O O . ARG A 1 87 ? 2.549 7.869 -4.575 1.00 95.88 87 ARG A O 1
ATOM 673 N N . THR A 1 88 ? 4.530 7.090 -5.259 1.00 97.25 88 THR A N 1
ATOM 674 C CA . THR A 1 88 ? 4.843 6.425 -3.987 1.00 97.25 88 THR A CA 1
ATOM 675 C C . THR A 1 88 ? 5.087 7.452 -2.890 1.00 97.25 88 THR A C 1
ATOM 677 O O . THR A 1 88 ? 4.494 7.336 -1.825 1.00 97.25 88 THR A O 1
ATOM 680 N N . ARG A 1 89 ? 5.862 8.517 -3.152 1.00 96.88 89 ARG A N 1
ATOM 681 C CA . ARG A 1 89 ? 6.025 9.626 -2.191 1.00 96.88 89 ARG A CA 1
ATOM 682 C C . ARG A 1 89 ? 4.682 10.234 -1.799 1.00 96.88 89 ARG A C 1
ATOM 684 O O . ARG A 1 89 ? 4.408 10.378 -0.610 1.00 96.88 89 ARG A O 1
ATOM 691 N N . ARG A 1 90 ? 3.817 10.486 -2.786 1.00 97.38 90 ARG A N 1
ATOM 692 C CA . ARG A 1 90 ? 2.459 10.976 -2.542 1.00 97.38 90 ARG A CA 1
ATOM 693 C C . ARG A 1 90 ? 1.609 9.983 -1.743 1.00 97.38 90 ARG A C 1
ATOM 695 O O . ARG A 1 90 ? 0.852 10.413 -0.885 1.00 97.38 90 ARG A O 1
ATOM 702 N N . ALA A 1 91 ? 1.752 8.673 -1.961 1.00 97.94 91 ALA A N 1
ATOM 703 C CA . ALA A 1 91 ? 1.059 7.657 -1.160 1.00 97.94 91 ALA A CA 1
ATOM 704 C C . ALA A 1 91 ? 1.452 7.749 0.320 1.00 97.94 91 ALA A C 1
ATOM 706 O O . ALA A 1 91 ? 0.586 7.669 1.184 1.00 97.94 91 ALA A O 1
ATOM 707 N N . LEU A 1 92 ? 2.743 7.954 0.611 1.00 97.38 92 LEU A N 1
ATOM 708 C CA . LEU A 1 92 ? 3.236 8.100 1.984 1.00 97.38 92 LEU A CA 1
ATOM 709 C C . LEU A 1 92 ? 2.727 9.383 2.647 1.00 97.38 92 LEU A C 1
ATOM 711 O O . LEU A 1 92 ? 2.376 9.364 3.821 1.00 97.38 92 LEU A O 1
ATOM 715 N N . GLU A 1 93 ? 2.664 10.488 1.905 1.00 96.56 93 GLU A N 1
ATOM 716 C CA . GLU A 1 93 ? 2.093 11.749 2.397 1.00 96.56 93 GLU A CA 1
ATOM 717 C C . GLU A 1 93 ? 0.603 11.591 2.713 1.00 96.56 93 GLU A C 1
ATOM 719 O O . GLU A 1 93 ? 0.166 11.919 3.813 1.00 96.56 93 GLU A O 1
ATOM 724 N N . LEU A 1 94 ? -0.155 10.977 1.802 1.00 97.44 94 LEU A N 1
ATOM 725 C CA . LEU A 1 94 ? -1.572 10.684 2.012 1.00 97.44 94 LEU A CA 1
ATOM 726 C C . LEU A 1 94 ? -1.796 9.719 3.184 1.00 97.44 94 LEU A C 1
ATOM 728 O O . LEU A 1 94 ? -2.764 9.877 3.916 1.00 97.44 94 LEU A O 1
ATOM 732 N N . ALA A 1 95 ? -0.902 8.753 3.401 1.00 97.06 95 ALA A N 1
ATOM 733 C CA . ALA A 1 95 ? -0.955 7.865 4.561 1.00 97.06 95 ALA A CA 1
ATOM 734 C C . ALA A 1 95 ? -0.764 8.627 5.883 1.00 97.06 95 ALA A C 1
ATOM 736 O O . ALA A 1 95 ? -1.467 8.366 6.858 1.00 97.06 95 ALA A O 1
ATOM 737 N N . VAL A 1 96 ? 0.160 9.592 5.920 1.00 96.25 96 VAL A N 1
ATOM 738 C CA . VAL A 1 96 ? 0.338 10.478 7.082 1.00 96.25 96 VAL A CA 1
ATOM 739 C C . VAL A 1 96 ? -0.924 11.309 7.325 1.00 96.25 96 VAL A C 1
ATOM 741 O O . VAL A 1 96 ? -1.326 11.475 8.476 1.00 96.25 96 VAL A O 1
ATOM 744 N N . ASP A 1 97 ? -1.560 11.804 6.265 1.00 95.50 97 ASP A N 1
ATOM 745 C CA . ASP A 1 97 ? -2.807 12.561 6.380 1.00 95.50 97 ASP A CA 1
ATOM 746 C C . ASP A 1 97 ? -3.967 11.690 6.883 1.00 95.50 97 ASP A C 1
ATOM 748 O O . ASP A 1 97 ? -4.695 12.125 7.769 1.00 95.50 97 ASP A O 1
ATOM 752 N N . GLU A 1 98 ? -4.122 10.453 6.396 1.00 94.94 98 GLU A N 1
ATOM 753 C CA . GLU A 1 98 ? -5.151 9.525 6.896 1.00 94.94 98 GLU A CA 1
ATOM 754 C C . GLU A 1 98 ? -4.953 9.208 8.381 1.00 94.94 98 GLU A C 1
ATOM 756 O O . GLU A 1 98 ? -5.911 9.283 9.147 1.00 94.94 98 GLU A O 1
ATOM 761 N N . ALA A 1 99 ? -3.715 8.937 8.809 1.00 94.44 99 ALA A N 1
ATOM 762 C CA . ALA A 1 99 ? -3.404 8.722 10.221 1.00 94.44 99 ALA A CA 1
ATOM 763 C C . ALA A 1 99 ? -3.824 9.925 11.080 1.00 94.44 99 ALA A C 1
ATOM 765 O O . ALA A 1 99 ? -4.495 9.769 12.098 1.00 94.44 99 ALA A O 1
ATOM 766 N N . ARG A 1 100 ? -3.495 11.144 10.632 1.00 93.44 100 ARG A N 1
ATOM 767 C CA . ARG A 1 100 ? -3.871 12.387 11.324 1.00 93.44 100 ARG A CA 1
ATOM 768 C C . ARG A 1 100 ? -5.381 12.598 11.372 1.00 93.44 100 ARG A C 1
ATOM 770 O O . ARG A 1 100 ? -5.890 12.972 12.423 1.00 93.44 100 ARG A O 1
ATOM 777 N N . LEU A 1 101 ? -6.090 12.359 10.268 1.00 91.81 101 LEU A N 1
ATOM 778 C CA . LEU A 1 101 ? -7.553 12.470 10.201 1.00 91.81 101 LEU A CA 1
ATOM 779 C C . LEU A 1 101 ? -8.251 11.483 11.145 1.00 91.81 101 LEU A C 1
ATOM 781 O O . LEU A 1 101 ? -9.347 11.767 11.618 1.00 91.81 101 LEU A O 1
ATOM 785 N N . MET A 1 102 ? -7.607 10.354 11.437 1.00 91.06 102 MET A N 1
ATOM 786 C CA . MET A 1 102 ? -8.077 9.349 12.394 1.00 91.06 102 MET A CA 1
ATOM 787 C C . MET A 1 102 ? -7.614 9.608 13.834 1.00 91.06 102 MET A C 1
ATOM 789 O O . MET A 1 102 ? -7.936 8.826 14.721 1.00 91.06 102 MET A O 1
ATOM 793 N N . GLY A 1 103 ? -6.861 10.683 14.090 1.00 91.44 103 GLY A N 1
ATOM 794 C CA . GLY A 1 103 ? -6.325 10.986 15.420 1.00 91.44 103 GLY A CA 1
ATOM 795 C C . GLY A 1 103 ? -5.158 10.089 15.849 1.00 91.44 103 GLY A C 1
ATOM 796 O O . GLY A 1 103 ? -4.788 10.096 17.019 1.00 91.44 103 GLY A O 1
ATOM 797 N N . HIS A 1 104 ? -4.557 9.336 14.926 1.00 93.12 104 HIS A N 1
ATOM 798 C CA . HIS A 1 104 ? -3.391 8.502 15.199 1.00 93.12 104 HIS A CA 1
ATOM 799 C C . HIS A 1 104 ? -2.091 9.312 15.095 1.00 93.12 104 HIS A C 1
ATOM 801 O O . HIS A 1 104 ? -1.830 10.036 14.128 1.00 93.12 104 HIS A O 1
ATOM 807 N N . ASP A 1 105 ? -1.223 9.163 16.090 1.00 91.19 105 ASP A N 1
ATOM 808 C CA . ASP A 1 105 ? 0.121 9.741 16.115 1.00 91.19 105 ASP A CA 1
ATOM 809 C C . ASP A 1 105 ? 1.134 8.919 15.293 1.00 91.19 105 ASP A C 1
ATOM 811 O O . ASP A 1 105 ? 2.133 9.478 14.812 1.00 91.19 105 ASP A O 1
ATOM 815 N N . TYR A 1 106 ? 0.817 7.649 15.023 1.00 94.31 106 TYR A N 1
ATOM 816 C CA . TYR A 1 106 ? 1.595 6.704 14.222 1.00 94.31 106 TYR A CA 1
ATOM 817 C C . TYR A 1 106 ? 1.030 6.447 12.810 1.00 94.31 106 TYR A C 1
ATOM 819 O O . TYR A 1 106 ? -0.148 6.637 12.520 1.00 94.31 106 TYR A O 1
ATOM 827 N N . VAL A 1 107 ? 1.878 5.923 11.919 1.00 96.31 107 VAL A N 1
ATOM 828 C CA . VAL A 1 107 ? 1.518 5.456 10.571 1.00 96.31 107 VAL A CA 1
ATOM 829 C C . VAL A 1 107 ? 1.689 3.935 10.487 1.00 96.31 107 VAL A C 1
ATOM 831 O O . VAL A 1 107 ? 2.810 3.418 10.536 1.00 96.31 107 VAL A O 1
ATOM 834 N N . GLY A 1 108 ? 0.576 3.206 10.390 1.00 96.81 108 GLY A N 1
ATOM 835 C CA . GLY A 1 108 ? 0.535 1.759 10.201 1.00 96.81 108 GLY A CA 1
ATOM 836 C C . GLY A 1 108 ? 0.344 1.335 8.744 1.00 96.81 108 GLY A C 1
ATOM 837 O O . GLY A 1 108 ? 0.285 2.152 7.823 1.00 96.81 108 GLY A O 1
ATOM 838 N N . THR A 1 109 ? 0.249 0.023 8.541 1.00 97.88 109 THR A N 1
ATOM 839 C CA . THR A 1 109 ? 0.051 -0.606 7.222 1.00 97.88 109 THR A CA 1
ATOM 840 C C . THR A 1 109 ? -1.277 -0.213 6.570 1.00 97.88 109 THR A C 1
ATOM 842 O O . THR A 1 109 ? -1.366 -0.036 5.362 1.00 97.88 109 THR A O 1
ATOM 845 N N . GLU A 1 110 ? -2.304 -0.017 7.382 1.00 97.19 110 GLU A N 1
ATOM 846 C CA . GLU A 1 110 ? -3.638 0.427 7.011 1.00 97.19 110 GLU A CA 1
ATOM 847 C C . GLU A 1 110 ? -3.630 1.850 6.455 1.00 97.19 110 GLU A C 1
ATOM 849 O O . GLU A 1 110 ? -4.228 2.103 5.414 1.00 97.19 110 GLU A O 1
ATOM 854 N N . HIS A 1 111 ? -2.877 2.762 7.071 1.00 98.00 111 HIS A N 1
ATOM 855 C CA . HIS A 1 111 ? -2.726 4.121 6.560 1.00 98.00 111 HIS A CA 1
ATOM 856 C C . HIS A 1 111 ? -1.969 4.121 5.227 1.00 98.00 111 HIS A C 1
ATOM 858 O O . HIS A 1 111 ? -2.351 4.837 4.304 1.00 98.00 111 HIS A O 1
ATOM 864 N N . LEU A 1 112 ? -0.937 3.277 5.093 1.00 98.25 112 LEU A N 1
ATOM 865 C CA . LEU A 1 112 ? -0.227 3.078 3.826 1.00 98.25 112 LEU A CA 1
ATOM 866 C C . LEU A 1 112 ? -1.163 2.582 2.716 1.00 98.25 112 LEU A C 1
ATOM 868 O O . LEU A 1 112 ? -1.155 3.137 1.615 1.00 98.25 112 LEU A O 1
ATOM 872 N N . LEU A 1 113 ? -2.003 1.586 3.012 1.00 98.44 113 LEU A N 1
ATOM 873 C CA . LEU A 1 113 ? -3.008 1.081 2.077 1.00 98.44 113 LEU A CA 1
ATOM 874 C C . LEU A 1 113 ? -4.007 2.180 1.684 1.00 98.44 113 LEU A C 1
ATOM 876 O O . LEU A 1 113 ? -4.256 2.383 0.498 1.00 98.44 113 LEU A O 1
ATOM 880 N N . LEU A 1 114 ? -4.527 2.951 2.643 1.00 98.12 114 LEU A N 1
ATOM 881 C CA . LEU A 1 114 ? -5.423 4.078 2.357 1.00 98.12 114 LEU A CA 1
ATOM 882 C C . LEU A 1 114 ? -4.746 5.150 1.484 1.00 98.12 114 LEU A C 1
ATOM 884 O O . LEU A 1 114 ? -5.365 5.666 0.551 1.00 98.12 114 LEU A O 1
ATOM 888 N N . GLY A 1 115 ? -3.466 5.440 1.729 1.00 98.00 115 GLY A N 1
ATOM 889 C CA . GLY A 1 115 ? -2.667 6.363 0.921 1.00 98.00 115 GLY A CA 1
ATOM 890 C C . GLY A 1 115 ? -2.501 5.910 -0.535 1.00 98.00 115 GLY A C 1
ATOM 891 O O . GLY A 1 115 ? -2.546 6.735 -1.452 1.00 98.00 115 GLY A O 1
ATOM 892 N N . ILE A 1 116 ? -2.379 4.598 -0.772 1.00 98.19 116 ILE A N 1
ATOM 893 C CA . ILE A 1 116 ? -2.425 4.010 -2.120 1.00 98.19 116 ILE A CA 1
ATOM 894 C C . ILE A 1 116 ? -3.821 4.175 -2.729 1.00 98.19 116 ILE A C 1
ATOM 896 O O . ILE A 1 116 ? -3.952 4.682 -3.843 1.00 98.19 116 ILE A O 1
ATOM 900 N N . LEU A 1 117 ? -4.870 3.786 -1.998 1.00 97.75 117 LEU A N 1
ATOM 901 C CA . LEU A 1 117 ? -6.253 3.756 -2.490 1.00 97.75 117 LEU A CA 1
ATOM 902 C C . LEU A 1 117 ? -6.825 5.141 -2.813 1.00 97.75 117 LEU A C 1
ATOM 904 O O . LEU A 1 117 ? -7.836 5.236 -3.506 1.00 97.75 117 LEU A O 1
ATOM 908 N N . ARG A 1 118 ? -6.206 6.223 -2.331 1.00 96.44 118 ARG A N 1
ATOM 909 C CA . ARG A 1 118 ? -6.546 7.602 -2.722 1.00 96.44 118 ARG A CA 1
ATOM 910 C C . ARG A 1 118 ? -6.006 8.007 -4.092 1.00 96.44 118 ARG A C 1
ATOM 912 O O . ARG A 1 118 ? -6.420 9.033 -4.625 1.00 96.44 118 ARG A O 1
ATOM 919 N N . GLN A 1 119 ? -5.103 7.223 -4.673 1.00 96.75 119 GLN A N 1
ATOM 920 C CA . GLN A 1 119 ? -4.545 7.461 -6.000 1.00 96.75 119 GLN A CA 1
ATOM 921 C C . GLN A 1 119 ? -5.174 6.504 -7.013 1.00 96.75 119 GLN A C 1
ATOM 923 O O . GLN A 1 119 ? -4.597 5.469 -7.352 1.00 96.75 119 GLN A O 1
ATOM 928 N N . ASN A 1 120 ? -6.352 6.881 -7.519 1.00 93.12 120 ASN A N 1
ATOM 929 C CA . ASN A 1 120 ? -7.139 6.076 -8.460 1.00 93.12 120 ASN A CA 1
ATOM 930 C C . ASN A 1 120 ? -6.378 5.699 -9.743 1.00 93.12 120 ASN A C 1
ATOM 932 O O . ASN A 1 120 ? -6.664 4.648 -10.312 1.00 93.12 120 ASN A O 1
ATOM 936 N N . ASP A 1 121 ? -5.392 6.496 -10.156 1.00 93.75 121 ASP A N 1
ATOM 937 C CA . ASP A 1 121 ? -4.622 6.289 -11.393 1.00 93.75 121 ASP A CA 1
ATOM 938 C C . ASP A 1 121 ? -3.208 5.739 -11.125 1.00 93.75 121 ASP A C 1
ATOM 940 O O . ASP A 1 121 ? -2.286 5.914 -11.925 1.00 93.75 121 ASP A O 1
ATOM 944 N N . SER A 1 122 ? -2.991 5.134 -9.953 1.00 96.31 122 SER A N 1
ATOM 945 C CA . SER A 1 122 ? -1.730 4.467 -9.617 1.00 96.31 122 SER A CA 1
ATOM 946 C C . SER A 1 122 ? -1.663 3.048 -10.187 1.00 96.31 122 SER A C 1
ATOM 948 O O . SER A 1 122 ? -2.686 2.398 -10.410 1.00 96.31 122 SER A O 1
ATOM 950 N N . THR A 1 123 ? -0.447 2.531 -10.379 1.00 96.56 123 THR A N 1
ATOM 951 C CA . THR A 1 123 ? -0.227 1.141 -10.804 1.00 96.56 123 THR A CA 1
ATOM 952 C C . THR A 1 123 ? -0.854 0.160 -9.814 1.00 96.56 123 THR A C 1
ATOM 954 O O . THR A 1 123 ? -1.524 -0.781 -10.226 1.00 96.56 123 THR A O 1
ATOM 957 N N . ALA A 1 124 ? -0.720 0.416 -8.509 1.00 97.75 124 ALA A N 1
ATOM 958 C CA . ALA A 1 124 ? -1.356 -0.395 -7.474 1.00 97.75 124 ALA A CA 1
ATOM 959 C C . ALA A 1 124 ? -2.888 -0.393 -7.581 1.00 97.75 124 ALA A C 1
ATOM 961 O O . ALA A 1 124 ? -3.509 -1.449 -7.500 1.00 97.75 124 ALA A O 1
ATOM 962 N N . ALA A 1 125 ? -3.504 0.770 -7.818 1.00 97.31 125 ALA A N 1
ATOM 963 C CA . ALA A 1 125 ? -4.944 0.863 -8.047 1.00 97.31 125 ALA A CA 1
ATOM 964 C C . ALA A 1 125 ? -5.380 0.069 -9.290 1.00 97.31 125 ALA A C 1
ATOM 966 O O . ALA A 1 125 ? -6.413 -0.596 -9.263 1.00 97.31 125 ALA A O 1
ATOM 967 N N . ASN A 1 126 ? -4.590 0.097 -10.367 1.00 97.31 126 ASN A N 1
ATOM 968 C CA . ASN A 1 126 ? -4.848 -0.710 -11.560 1.00 97.31 126 ASN A CA 1
ATOM 969 C C . ASN A 1 126 ? -4.762 -2.218 -11.263 1.00 97.31 126 ASN A C 1
ATOM 971 O O . ASN A 1 126 ? -5.668 -2.960 -1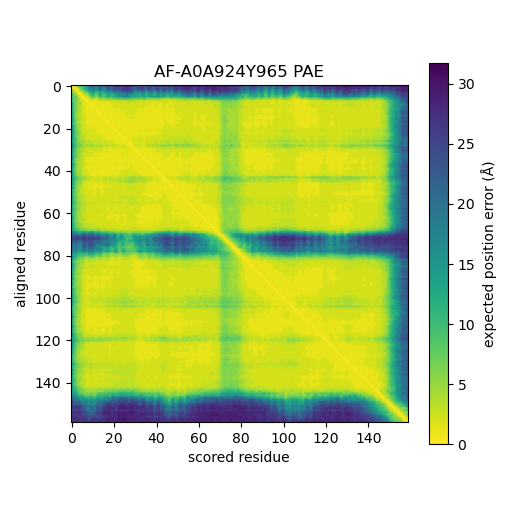1.630 1.00 97.31 126 ASN A O 1
ATOM 975 N N . ILE A 1 127 ? -3.732 -2.662 -10.536 1.00 97.94 127 ILE A N 1
ATOM 976 C CA . ILE A 1 127 ? -3.571 -4.064 -10.117 1.00 97.94 127 ILE A CA 1
ATOM 977 C C . ILE A 1 127 ? -4.787 -4.539 -9.318 1.00 97.94 127 ILE A C 1
ATOM 979 O O . ILE A 1 127 ? -5.381 -5.556 -9.660 1.00 97.94 127 ILE A O 1
ATOM 983 N N . LEU A 1 128 ? -5.209 -3.781 -8.302 1.00 98.12 128 LEU A N 1
ATOM 984 C CA . LEU A 1 128 ? -6.375 -4.144 -7.492 1.00 98.12 128 LEU A CA 1
ATOM 985 C C . LEU A 1 128 ? -7.657 -4.239 -8.339 1.00 98.12 128 LEU A C 1
ATOM 987 O O . LEU A 1 128 ? -8.434 -5.174 -8.163 1.00 98.12 128 LEU A O 1
ATOM 991 N N . ARG A 1 129 ? -7.853 -3.342 -9.316 1.00 97.88 129 ARG A N 1
ATOM 992 C CA . ARG A 1 129 ? -8.989 -3.434 -10.253 1.00 97.88 129 ARG A CA 1
ATOM 993 C C . ARG A 1 129 ? -8.906 -4.648 -11.175 1.00 97.88 129 ARG A C 1
ATOM 995 O O . ARG A 1 129 ? -9.928 -5.278 -11.422 1.00 97.88 129 ARG A O 1
ATOM 1002 N N . ARG A 1 130 ? -7.714 -5.002 -11.669 1.00 97.44 130 ARG A N 1
ATOM 1003 C CA . ARG A 1 130 ? -7.498 -6.219 -12.476 1.00 97.44 130 ARG A CA 1
ATOM 1004 C C . ARG A 1 130 ? -7.801 -7.496 -11.694 1.00 97.44 130 ARG A C 1
ATOM 1006 O O . ARG A 1 130 ? -8.257 -8.466 -12.284 1.00 97.44 130 ARG A O 1
ATOM 1013 N N . LEU A 1 131 ? -7.610 -7.469 -10.377 1.00 97.69 131 LEU A N 1
ATOM 1014 C CA . LEU A 1 131 ? -8.020 -8.537 -9.462 1.00 97.69 131 LEU A CA 1
ATOM 1015 C C . LEU A 1 131 ? -9.522 -8.504 -9.117 1.00 97.69 131 LEU A C 1
ATOM 1017 O O . LEU A 1 131 ? -9.987 -9.334 -8.343 1.00 97.69 131 LEU A O 1
ATOM 1021 N N . GLY A 1 132 ? -10.294 -7.578 -9.694 1.00 97.44 132 GLY A N 1
ATOM 1022 C CA . GLY A 1 132 ? -11.745 -7.488 -9.524 1.00 97.44 132 GLY A CA 1
ATOM 1023 C C . GLY A 1 132 ? -12.200 -6.685 -8.304 1.00 97.44 132 GLY A C 1
ATOM 1024 O O . GLY A 1 132 ? -13.375 -6.750 -7.944 1.00 97.44 132 GLY A O 1
ATOM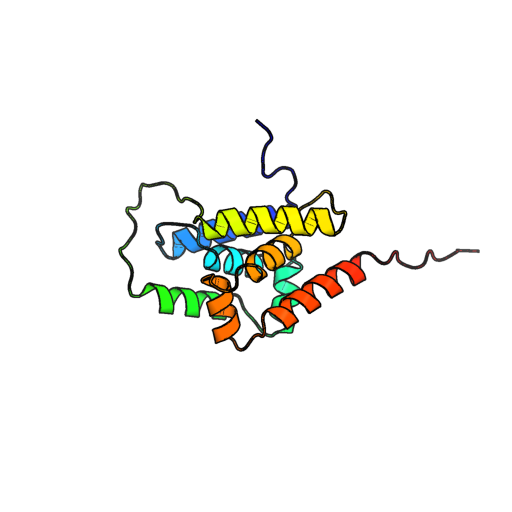 1025 N N . LEU A 1 133 ? -11.307 -5.932 -7.653 1.00 97.94 133 LEU A N 1
ATOM 1026 C CA . LEU A 1 133 ? -11.657 -5.176 -6.453 1.00 97.94 133 LEU A CA 1
ATOM 1027 C C . LEU A 1 133 ? -12.218 -3.794 -6.800 1.00 97.94 133 LEU A C 1
ATOM 1029 O O . LEU A 1 133 ? -11.663 -3.043 -7.607 1.00 97.94 133 LEU A O 1
ATOM 1033 N N . ASP A 1 134 ? -13.281 -3.425 -6.087 1.00 97.06 134 ASP A N 1
ATOM 1034 C CA . ASP A 1 134 ? -13.750 -2.048 -5.986 1.00 97.06 134 ASP A CA 1
ATOM 1035 C C . ASP A 1 134 ? -12.917 -1.301 -4.932 1.00 97.06 134 ASP A C 1
ATOM 1037 O O . ASP A 1 134 ? -12.916 -1.654 -3.750 1.00 97.06 134 ASP A O 1
ATOM 1041 N N . LEU A 1 135 ? -12.190 -0.263 -5.352 1.00 96.69 135 LEU A N 1
ATOM 1042 C CA . LEU A 1 135 ? -11.262 0.458 -4.474 1.00 96.69 135 LEU A CA 1
ATOM 1043 C C . LEU A 1 135 ? -11.966 1.202 -3.334 1.00 96.69 135 LEU A C 1
ATOM 1045 O O . LEU A 1 135 ? -11.370 1.373 -2.268 1.00 96.69 135 LEU A O 1
ATOM 1049 N N . GLU A 1 136 ? -13.207 1.649 -3.541 1.00 96.56 136 GLU A N 1
ATOM 1050 C CA . GLU A 1 136 ? -13.994 2.299 -2.495 1.00 96.56 136 GLU A CA 1
ATOM 1051 C C . GLU A 1 136 ? -14.373 1.281 -1.426 1.00 96.56 136 GLU A C 1
ATOM 1053 O O . GLU A 1 136 ? -14.180 1.533 -0.237 1.00 96.56 136 GLU A O 1
ATOM 1058 N N . ARG A 1 137 ? -14.812 0.090 -1.841 1.00 96.81 137 ARG A N 1
ATOM 1059 C CA . ARG A 1 137 ? -15.130 -1.001 -0.919 1.00 96.81 137 ARG A CA 1
ATOM 1060 C C . ARG A 1 137 ? -13.917 -1.406 -0.083 1.00 96.81 137 ARG A C 1
ATOM 1062 O O . ARG A 1 137 ? -14.039 -1.524 1.133 1.00 96.81 137 ARG A O 1
ATOM 1069 N N . VAL A 1 138 ? -12.735 -1.541 -0.691 1.00 97.56 138 VAL A N 1
ATOM 1070 C CA . VAL A 1 138 ? -11.493 -1.836 0.056 1.00 97.56 138 VAL A CA 1
ATOM 1071 C C . VAL A 1 138 ? -11.174 -0.720 1.050 1.00 97.56 138 VAL A C 1
ATOM 1073 O O . VAL A 1 138 ? -10.812 -0.988 2.198 1.00 97.56 138 VAL A O 1
ATOM 1076 N N . ARG A 1 139 ? -11.335 0.545 0.642 1.00 96.38 139 ARG A N 1
ATOM 1077 C CA . ARG A 1 139 ? -11.095 1.705 1.509 1.00 96.38 139 ARG A CA 1
ATOM 1078 C C . ARG A 1 139 ? -12.035 1.708 2.713 1.00 96.38 139 ARG A C 1
ATOM 1080 O O . ARG A 1 139 ? -11.579 1.924 3.835 1.00 96.38 139 ARG A O 1
ATOM 1087 N N . GLN A 1 140 ? -13.319 1.436 2.493 1.00 95.69 140 GLN A N 1
ATOM 1088 C CA . GLN A 1 140 ? -14.326 1.332 3.548 1.00 95.69 140 GLN A CA 1
ATOM 1089 C C . GLN A 1 140 ? -14.001 0.192 4.517 1.00 95.69 140 GLN A C 1
ATOM 1091 O O . GLN A 1 140 ? -13.909 0.441 5.716 1.00 95.69 140 GLN A O 1
ATOM 1096 N N . THR A 1 141 ? -13.714 -1.014 4.016 1.00 95.44 141 THR A N 1
ATOM 1097 C CA . THR A 1 141 ? -13.313 -2.157 4.854 1.00 95.44 141 THR A CA 1
ATOM 1098 C C . THR A 1 141 ? -12.061 -1.851 5.675 1.00 95.44 141 THR A C 1
ATOM 1100 O O . THR A 1 141 ? -12.017 -2.149 6.869 1.00 95.44 141 THR A O 1
ATOM 1103 N N . THR A 1 142 ? -11.067 -1.190 5.072 1.00 95.81 142 THR A N 1
ATOM 1104 C CA . THR A 1 142 ? -9.846 -0.771 5.778 1.00 95.81 142 THR A CA 1
ATOM 1105 C C . THR A 1 142 ? -10.177 0.162 6.945 1.00 95.81 142 THR A C 1
ATOM 1107 O O . THR A 1 142 ? -9.686 -0.039 8.053 1.00 95.81 142 THR A O 1
ATOM 1110 N N . ARG A 1 143 ? -11.053 1.152 6.730 1.00 94.06 143 ARG A N 1
ATOM 1111 C CA . ARG A 1 143 ? -11.504 2.077 7.785 1.00 94.06 143 ARG A CA 1
ATOM 1112 C C . ARG A 1 143 ? -12.296 1.364 8.882 1.00 94.06 143 ARG A C 1
ATOM 1114 O O . ARG A 1 143 ? -12.070 1.631 10.058 1.00 94.06 143 ARG A O 1
ATOM 1121 N N . SER A 1 144 ? -13.170 0.427 8.526 1.00 91.19 144 SER A N 1
ATOM 1122 C CA . SER A 1 144 ? -13.926 -0.366 9.502 1.00 91.19 144 SER A CA 1
ATOM 1123 C C . SER A 1 144 ? -13.021 -1.238 10.377 1.00 91.19 144 SE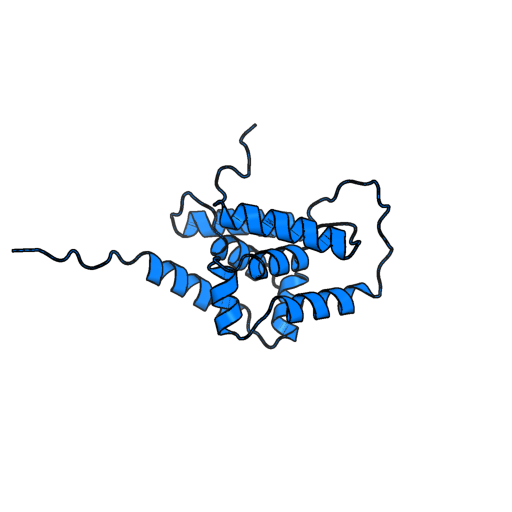R A C 1
ATOM 1125 O O . SER A 1 144 ? -13.239 -1.311 11.584 1.00 91.19 144 SER A O 1
ATOM 1127 N N . MET A 1 145 ? -11.971 -1.847 9.815 1.00 88.12 145 MET A N 1
ATOM 1128 C CA . MET A 1 145 ? -10.997 -2.623 10.599 1.00 88.12 145 MET A CA 1
ATOM 1129 C C . MET A 1 145 ? -10.257 -1.786 11.641 1.00 88.12 145 MET A C 1
ATOM 1131 O O . MET A 1 145 ? -9.954 -2.282 12.726 1.00 88.12 145 MET A O 1
ATOM 1135 N N . ILE A 1 146 ? -9.967 -0.526 11.324 1.00 83.81 146 ILE A N 1
ATOM 1136 C CA . ILE A 1 146 ? -9.321 0.399 12.257 1.00 83.81 146 ILE A CA 1
ATOM 1137 C C . ILE A 1 146 ? -10.228 0.671 13.461 1.00 83.81 146 ILE A C 1
ATOM 1139 O O . ILE A 1 146 ? -9.770 0.606 14.603 1.00 83.81 146 ILE A O 1
ATOM 1143 N N . LEU A 1 147 ? -11.518 0.909 13.208 1.00 78.12 147 LEU A N 1
ATOM 1144 C CA . LEU A 1 147 ? -12.514 1.166 14.250 1.00 78.12 147 LEU A CA 1
ATOM 1145 C C . LEU A 1 147 ? -12.724 -0.049 15.162 1.00 78.12 147 LEU A C 1
ATOM 1147 O O . LEU A 1 147 ? -12.798 0.098 16.375 1.00 78.12 147 LEU A O 1
ATOM 1151 N N . LEU A 1 148 ? -12.744 -1.262 14.602 1.00 71.69 148 LEU A N 1
ATOM 1152 C CA . LEU A 1 148 ? -12.887 -2.495 15.387 1.00 71.69 148 LEU A CA 1
ATOM 1153 C C . LEU A 1 148 ? -11.703 -2.748 16.332 1.00 71.69 148 LEU A C 1
ATOM 1155 O O . LEU A 1 148 ? -11.886 -3.349 17.384 1.00 71.69 148 LEU A O 1
ATOM 1159 N N . LYS A 1 149 ? -10.500 -2.271 15.990 1.00 63.06 149 LYS A N 1
ATOM 1160 C CA . LYS A 1 149 ? -9.317 -2.352 16.863 1.00 63.06 149 LYS A CA 1
ATOM 1161 C C . LYS A 1 149 ? -9.249 -1.259 17.933 1.00 63.06 149 LYS A C 1
ATOM 1163 O O . LYS A 1 149 ? -8.418 -1.362 18.828 1.00 63.06 149 LYS A O 1
ATOM 1168 N N . SER A 1 150 ? -10.063 -0.211 17.820 1.00 55.03 150 SER A N 1
ATOM 1169 C CA . SER A 1 150 ? -10.068 0.938 18.736 1.00 55.03 150 SER A CA 1
ATOM 1170 C C . SER A 1 150 ? -11.231 0.919 19.736 1.00 55.03 150 SER A C 1
ATOM 1172 O O . SER A 1 150 ? -11.306 1.802 20.588 1.00 55.03 150 SER A O 1
ATOM 1174 N N . VAL A 1 151 ? -12.099 -0.100 19.696 1.00 46.72 151 VAL A N 1
ATOM 1175 C CA . VAL A 1 151 ? -13.060 -0.368 20.776 1.00 46.72 151 VAL A CA 1
ATOM 1176 C C . VAL A 1 151 ? -12.286 -0.934 21.977 1.00 46.72 151 VAL A C 1
ATOM 1178 O O . VAL A 1 151 ? -11.672 -1.993 21.827 1.00 46.72 151 VAL A O 1
ATOM 1181 N N . PRO A 1 152 ? -12.270 -0.269 23.150 1.00 43.69 152 PRO A N 1
ATOM 1182 C CA . PRO A 1 152 ? -11.695 -0.863 24.351 1.00 43.69 152 PRO A CA 1
ATOM 1183 C C . PRO A 1 152 ? -12.476 -2.136 24.689 1.00 43.69 152 PRO A C 1
ATOM 1185 O O . PRO A 1 152 ? -13.710 -2.125 24.668 1.00 43.69 152 PRO A O 1
ATOM 1188 N N . GLU A 1 153 ? -11.774 -3.238 24.975 1.00 43.84 153 GLU A N 1
ATOM 1189 C CA . GLU A 1 153 ? -12.436 -4.419 25.531 1.00 43.84 153 GLU A CA 1
ATOM 1190 C C . GLU A 1 153 ? -13.224 -3.998 26.780 1.00 43.84 153 GLU A C 1
ATOM 1192 O O . GLU A 1 153 ? -12.726 -3.169 27.551 1.00 43.84 153 GLU A O 1
ATOM 1197 N N . PRO A 1 154 ? -14.458 -4.499 26.981 1.00 45.25 154 PRO A N 1
ATOM 1198 C CA . PRO A 1 154 ? -15.222 -4.155 28.167 1.00 45.25 154 PRO A CA 1
ATOM 1199 C C . PRO A 1 154 ? -14.396 -4.547 29.390 1.00 45.25 154 PRO A C 1
ATOM 1201 O O . PRO A 1 154 ? -14.075 -5.722 29.563 1.00 45.25 154 PRO A O 1
ATOM 1204 N N . GLU A 1 155 ? -14.040 -3.558 30.217 1.00 47.84 155 GLU A N 1
ATOM 1205 C CA . GLU A 1 155 ? -13.389 -3.797 31.500 1.00 47.84 155 GLU A CA 1
ATOM 1206 C C . GLU A 1 155 ? -14.242 -4.810 32.261 1.00 47.84 155 GLU A C 1
ATOM 1208 O O . GLU A 1 155 ? -15.368 -4.523 32.679 1.00 47.84 155 GLU A O 1
ATOM 1213 N N . THR A 1 156 ? -13.732 -6.033 32.404 1.00 48.91 156 THR A N 1
ATOM 1214 C CA . THR A 1 156 ? -14.328 -7.013 33.298 1.00 48.91 156 THR A CA 1
ATOM 1215 C C . THR A 1 156 ? -14.217 -6.439 34.698 1.00 48.91 156 THR A C 1
ATOM 1217 O O . THR A 1 156 ? -13.156 -6.490 35.320 1.00 48.91 156 THR A O 1
ATOM 1220 N N . PHE A 1 157 ? -15.310 -5.843 35.166 1.00 47.22 157 PHE A N 1
ATOM 1221 C CA . PHE A 1 157 ? -15.451 -5.350 36.524 1.00 47.22 157 PHE A CA 1
ATOM 1222 C C . PHE A 1 157 ? -15.455 -6.570 37.446 1.00 47.22 157 PHE A C 1
ATOM 1224 O O . PHE A 1 157 ? -16.491 -7.198 37.675 1.00 47.22 157 PHE A O 1
ATOM 1231 N N . ASN A 1 158 ? -14.268 -6.977 37.892 1.00 47.38 158 ASN A N 1
ATOM 1232 C CA . ASN A 1 158 ? -14.135 -8.090 38.814 1.00 47.38 158 ASN A CA 1
ATOM 1233 C C . ASN A 1 158 ? -14.628 -7.622 40.190 1.00 47.38 158 ASN A C 1
ATOM 1235 O O . ASN A 1 158 ? -14.103 -6.651 40.738 1.00 47.38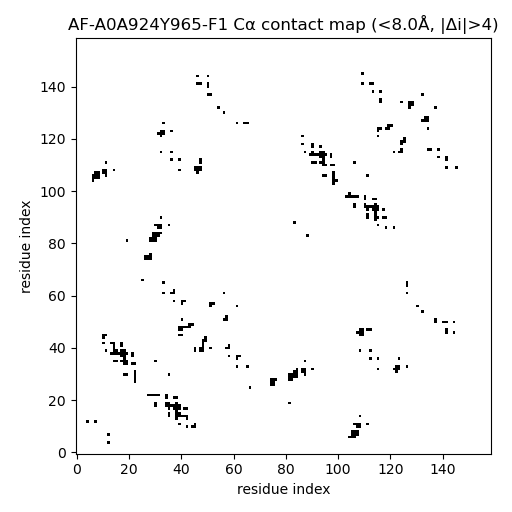 158 ASN A O 1
ATOM 1239 N N . ARG A 1 159 ? -15.686 -8.273 40.682 1.00 52.12 159 ARG A N 1
ATOM 1240 C CA . ARG A 1 159 ? -16.215 -8.112 42.042 1.00 52.12 159 ARG A CA 1
ATOM 1241 C C . ARG A 1 159 ? -15.364 -8.868 43.051 1.00 52.12 159 ARG A C 1
ATOM 1243 O O . ARG A 1 159 ? -14.823 -9.929 42.673 1.00 52.12 159 ARG A O 1
#

Foldseek 3Di:
DPPLCPQADPLLVQLVVQLQVLCVVLQHQASFLLSSLLSLCVSCVFLSVVLVVVVVDHSVLSSVLVNVVCPPDDGDDNPDDHYHDPLLVQLVVQLVVVCVVVVHSHRGSLSSLLSSLVCCPGPNVVSCVVSVDDSVVSNVSSVVVVVVVPPPDPPPPDD